Protein AF-X1GCC2-F1 (afdb_monomer_lite)

Sequence (147 aa):
MNVQTCIYCDSSNPFSKEHALPRSLGEFSGFPPLINRVCAKCNGDIGRLEEQFGRSGPEAFFREYLNIEGRDTHDKVNPFQRGSAGAKPIDFTALDPETGIEILWEFNPGEKTVREVRQIVFIDDKGKSYPLRIHKWMNNANQFVRK

pLDDT: mean 84.1, std 10.09, range [46.03, 95.88]

Secondary structure (DSSP, 8-state):
------TTT---PPB----SS-GGG---SSPPP-TTTSBHHHHHHHHHHHHHHHHHSHHHHHHHHTT----TTS----TTT--STTPPPPPEEEE-TTT--EEEEEEETTTTEEEE-SEEEEE-TT--EEEEE--GGGG-GGG----

Foldseek 3Di:
DPQQAAPPPRDSAAQDFAFPDPCLLPDDPPGDICGSHHHPVRVVVVVQVVQQCCQANPVVVVCLQVVRDHDPPDDPHFQQQDGGPPHRRDFDWDADPPPRAIATWGADSVVRDIDGAQWDWDADPVRHTDTGGDHPVNVDPVPPPDD

Structure (mmCIF, N/CA/C/O backbone):
data_AF-X1GCC2-F1
#
_entry.id   AF-X1GCC2-F1
#
loop_
_atom_site.group_PDB
_atom_site.id
_atom_site.type_symbol
_atom_site.label_atom_id
_atom_site.label_alt_id
_atom_site.label_comp_id
_atom_site.label_asym_id
_atom_site.label_entity_id
_atom_site.label_seq_id
_atom_site.pdbx_PDB_ins_code
_atom_site.Cartn_x
_atom_site.Cartn_y
_atom_site.Cartn_z
_atom_site.occupancy
_atom_site.B_iso_or_equiv
_atom_site.auth_seq_id
_atom_site.auth_comp_id
_atom_site.auth_asym_id
_atom_site.auth_atom_id
_atom_site.pdbx_PDB_model_num
ATOM 1 N N . MET A 1 1 ? 24.188 -6.076 -37.557 1.00 47.06 1 MET A N 1
ATOM 2 C CA . MET A 1 1 ? 23.839 -5.117 -36.485 1.00 47.06 1 MET A CA 1
ATOM 3 C C . MET A 1 1 ? 22.937 -5.849 -35.513 1.00 47.06 1 MET A C 1
ATOM 5 O O . MET A 1 1 ? 21.970 -6.440 -35.973 1.00 47.06 1 MET A O 1
ATOM 9 N N . ASN A 1 2 ? 23.281 -5.899 -34.226 1.00 63.06 2 ASN A N 1
ATOM 10 C CA . ASN A 1 2 ? 22.419 -6.539 -33.234 1.00 63.06 2 ASN A CA 1
ATOM 11 C C . ASN A 1 2 ? 21.269 -5.566 -32.939 1.00 63.06 2 ASN A C 1
ATOM 13 O O . ASN A 1 2 ? 21.525 -4.446 -32.497 1.00 63.06 2 ASN A O 1
ATOM 17 N N . VAL A 1 3 ? 20.036 -5.933 -33.292 1.00 70.62 3 VAL A N 1
ATOM 18 C CA . VAL A 1 3 ? 18.869 -5.080 -33.041 1.00 70.62 3 VAL A CA 1
ATOM 19 C C . VAL A 1 3 ? 18.633 -5.082 -31.538 1.00 70.62 3 VAL A C 1
ATOM 21 O O . VAL A 1 3 ? 18.463 -6.138 -30.937 1.00 70.62 3 VAL A O 1
ATOM 24 N N . GLN A 1 4 ? 18.671 -3.904 -30.922 1.00 85.19 4 GLN A N 1
ATOM 25 C CA . GLN A 1 4 ? 18.396 -3.779 -29.499 1.00 85.19 4 GLN A CA 1
ATOM 26 C C . GLN A 1 4 ? 16.905 -4.035 -29.265 1.00 85.19 4 GLN A C 1
ATOM 28 O O . GLN A 1 4 ? 16.060 -3.341 -29.830 1.00 85.19 4 GLN A O 1
ATOM 33 N N . THR A 1 5 ? 16.593 -5.044 -28.457 1.00 93.00 5 THR A N 1
ATOM 34 C CA . THR A 1 5 ? 15.224 -5.446 -28.125 1.00 93.00 5 THR A CA 1
ATOM 35 C C . THR A 1 5 ? 14.895 -5.126 -26.671 1.00 93.00 5 THR A C 1
ATOM 37 O O . THR A 1 5 ? 15.772 -5.008 -25.811 1.00 93.00 5 THR A O 1
ATOM 40 N N . CYS A 1 6 ? 13.607 -4.938 -26.390 1.00 92.69 6 CYS A N 1
ATOM 41 C CA . CYS A 1 6 ? 13.122 -4.762 -25.030 1.00 92.69 6 CYS A CA 1
ATOM 42 C C . CYS A 1 6 ? 13.319 -6.038 -24.203 1.00 92.69 6 CYS A C 1
ATOM 44 O O . CYS A 1 6 ? 12.864 -7.101 -24.610 1.00 92.69 6 CYS A O 1
ATOM 46 N N . ILE A 1 7 ? 13.867 -5.904 -22.991 1.00 92.19 7 ILE A N 1
ATOM 47 C CA . ILE A 1 7 ? 14.147 -7.036 -22.087 1.00 92.19 7 ILE A CA 1
ATOM 48 C C . ILE A 1 7 ? 12.903 -7.812 -21.607 1.00 92.19 7 ILE A C 1
ATOM 50 O O . ILE A 1 7 ? 13.054 -8.881 -21.028 1.00 92.19 7 ILE A O 1
ATOM 54 N N . TYR A 1 8 ? 11.691 -7.276 -21.802 1.00 92.44 8 TYR A N 1
ATOM 55 C CA . TYR A 1 8 ? 10.440 -7.888 -21.326 1.00 92.44 8 TYR A CA 1
ATOM 56 C C . TYR A 1 8 ? 9.572 -8.495 -22.428 1.00 92.44 8 TYR A C 1
ATOM 58 O O . TYR A 1 8 ? 8.706 -9.313 -22.136 1.00 92.44 8 TYR A O 1
ATOM 66 N N . CYS A 1 9 ? 9.717 -8.040 -23.672 1.00 93.88 9 CYS A N 1
ATOM 67 C CA . CYS A 1 9 ? 8.809 -8.437 -24.753 1.00 93.88 9 CYS A CA 1
ATOM 68 C C . CYS A 1 9 ? 9.496 -8.609 -26.108 1.00 93.88 9 CYS A C 1
ATOM 70 O O . CYS A 1 9 ? 8.805 -8.692 -27.120 1.00 93.88 9 CYS A O 1
ATOM 72 N N . ASP A 1 10 ? 10.829 -8.551 -26.143 1.00 93.12 10 ASP A N 1
ATOM 73 C CA . ASP A 1 10 ? 11.673 -8.698 -27.333 1.00 93.12 10 ASP A CA 1
ATOM 74 C C . ASP A 1 10 ? 11.349 -7.751 -28.507 1.00 93.12 10 ASP A C 1
ATOM 76 O O . ASP A 1 10 ? 11.892 -7.879 -29.602 1.00 93.12 10 ASP A O 1
ATOM 80 N N . SER A 1 11 ? 10.500 -6.742 -28.288 1.00 90.31 11 SER A N 1
ATOM 81 C CA . SER A 1 11 ? 10.109 -5.782 -29.321 1.00 90.31 11 SER A CA 1
ATOM 82 C C . SER A 1 11 ? 11.170 -4.706 -29.557 1.00 90.31 11 SER A C 1
ATOM 84 O O . SER A 1 11 ? 11.913 -4.325 -28.650 1.00 90.31 11 SER A O 1
ATOM 86 N N . SER A 1 12 ? 11.166 -4.152 -30.768 1.00 86.75 12 SER A N 1
ATOM 87 C CA . SER A 1 12 ? 11.905 -2.945 -31.166 1.00 86.75 12 SER A CA 1
ATOM 88 C C . SER A 1 12 ? 11.082 -1.658 -30.989 1.00 86.75 12 SER A C 1
ATOM 90 O O . SER A 1 12 ? 11.373 -0.635 -31.610 1.00 86.75 12 SER A O 1
ATOM 92 N N . ASN A 1 13 ? 10.028 -1.709 -30.164 1.00 83.31 13 ASN A N 1
ATOM 93 C CA . ASN A 1 13 ? 9.196 -0.552 -29.841 1.00 83.31 13 ASN A CA 1
ATOM 94 C C . ASN A 1 13 ? 10.046 0.619 -29.307 1.00 83.31 13 ASN A C 1
ATOM 96 O O . ASN A 1 13 ? 11.106 0.377 -28.723 1.00 83.31 13 ASN A O 1
ATOM 100 N N . PRO A 1 14 ? 9.571 1.878 -29.421 1.00 89.00 14 PRO A N 1
ATOM 101 C CA . PRO A 1 14 ? 10.299 3.036 -28.913 1.00 89.00 14 PRO A CA 1
ATOM 102 C C . PRO A 1 14 ? 10.711 2.846 -27.452 1.00 89.00 14 PRO A C 1
ATOM 104 O O . PRO A 1 14 ? 9.886 2.497 -26.601 1.00 89.00 14 PRO A O 1
ATOM 107 N N . PHE A 1 15 ? 11.991 3.063 -27.165 1.00 90.25 15 PHE A N 1
ATOM 108 C CA . PHE A 1 15 ? 12.530 2.969 -25.814 1.00 90.25 15 PHE A CA 1
ATOM 109 C C . PHE A 1 15 ? 12.224 4.235 -25.018 1.00 90.25 15 PHE A C 1
ATOM 111 O O . PHE A 1 15 ? 12.267 5.344 -25.549 1.00 90.25 15 PHE A O 1
ATOM 118 N N . SER A 1 16 ? 11.939 4.068 -23.729 1.00 85.25 16 SER A N 1
ATOM 119 C CA . SER A 1 16 ? 11.814 5.175 -22.781 1.00 85.25 16 SER A CA 1
ATOM 120 C C . SER A 1 16 ? 13.002 5.190 -21.826 1.00 85.25 16 SER A C 1
ATOM 122 O O . SER A 1 16 ? 13.563 4.144 -21.500 1.00 85.25 16 SER A O 1
ATOM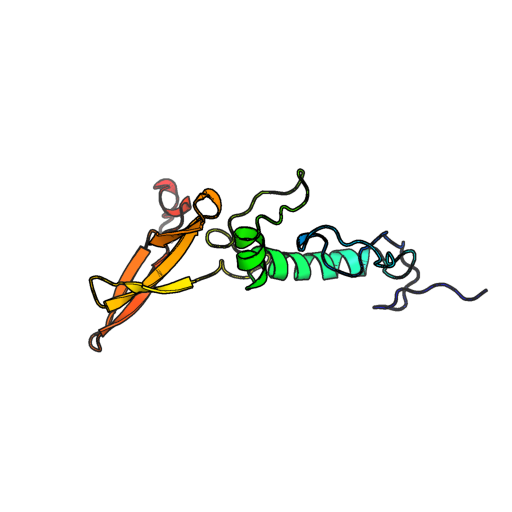 124 N N . LYS A 1 17 ? 13.379 6.378 -21.344 1.00 83.38 17 LYS A N 1
ATOM 125 C CA . LYS A 1 17 ? 14.310 6.493 -20.219 1.00 83.38 17 LYS A CA 1
ATOM 126 C C . LYS A 1 17 ? 13.574 6.071 -18.952 1.00 83.38 17 LYS A C 1
ATOM 128 O O . LYS A 1 17 ? 12.611 6.734 -18.589 1.00 83.38 17 LYS A O 1
ATOM 133 N N . GLU A 1 18 ? 14.056 5.019 -18.301 1.00 81.62 18 GLU A N 1
ATOM 134 C CA . GLU A 1 18 ? 13.437 4.494 -17.085 1.00 81.62 18 GLU A CA 1
ATOM 135 C C . GLU A 1 18 ? 14.461 4.230 -15.978 1.00 81.62 18 GLU A C 1
ATOM 137 O O . GLU A 1 18 ? 15.661 4.065 -16.240 1.00 81.62 18 GLU A O 1
ATOM 142 N N . HIS A 1 19 ? 13.983 4.231 -14.737 1.00 79.56 19 HIS A N 1
ATOM 143 C CA . HIS A 1 19 ? 14.754 3.877 -13.557 1.00 79.56 19 HIS A CA 1
ATOM 144 C C . HIS A 1 19 ? 14.697 2.364 -13.311 1.00 79.56 19 HIS A C 1
ATOM 146 O O . HIS A 1 19 ? 13.738 1.693 -13.671 1.00 79.56 19 HIS A O 1
ATOM 152 N N . ALA A 1 20 ? 15.743 1.807 -12.699 1.00 83.06 20 ALA A N 1
ATOM 153 C CA . ALA A 1 20 ? 15.733 0.399 -12.294 1.00 83.06 20 ALA A CA 1
ATOM 154 C C . ALA A 1 20 ? 14.854 0.146 -11.056 1.00 83.06 20 ALA A C 1
ATOM 156 O O . ALA A 1 20 ? 14.417 -0.978 -10.831 1.00 83.06 20 ALA A O 1
ATOM 157 N N . LEU A 1 21 ? 14.623 1.189 -10.255 1.00 84.94 21 LEU A N 1
ATOM 158 C CA . LEU A 1 21 ? 13.742 1.177 -9.094 1.00 84.94 21 LEU A CA 1
ATOM 159 C C . LEU A 1 21 ? 12.634 2.215 -9.286 1.00 84.94 21 LEU A C 1
ATOM 161 O O . LEU A 1 21 ? 12.918 3.278 -9.855 1.00 84.94 21 LEU A O 1
ATOM 165 N N . PRO A 1 22 ? 11.422 1.961 -8.758 1.00 84.25 22 PRO A N 1
ATOM 166 C CA . PRO A 1 22 ? 10.332 2.917 -8.822 1.00 84.25 22 PRO A CA 1
ATOM 167 C C . PRO A 1 22 ? 10.770 4.254 -8.236 1.00 84.25 22 PRO A C 1
ATOM 169 O O . PRO A 1 22 ? 11.172 4.345 -7.073 1.00 84.25 22 PRO A O 1
ATOM 172 N N . ARG A 1 23 ? 10.640 5.327 -9.017 1.00 80.38 23 ARG A N 1
ATOM 173 C CA . ARG A 1 23 ? 10.985 6.676 -8.542 1.00 80.38 23 ARG A CA 1
ATOM 174 C C . ARG A 1 23 ? 10.103 7.132 -7.374 1.00 80.38 23 ARG A C 1
ATOM 176 O O . ARG A 1 23 ? 10.469 8.048 -6.648 1.00 80.38 23 ARG A O 1
ATOM 183 N N . SER A 1 24 ? 8.954 6.488 -7.155 1.00 81.44 24 SER A N 1
ATOM 184 C CA . SER A 1 24 ? 8.127 6.708 -5.964 1.00 81.44 24 SER A CA 1
ATOM 185 C C . SER A 1 24 ? 8.870 6.415 -4.657 1.00 81.44 24 SER A C 1
ATOM 187 O O . SER A 1 24 ? 8.478 6.947 -3.625 1.00 81.44 24 SER A O 1
ATOM 189 N N . LEU A 1 25 ? 9.929 5.602 -4.678 1.00 85.56 25 LEU A N 1
ATOM 190 C CA . LEU A 1 25 ? 10.763 5.315 -3.508 1.00 85.56 25 LEU A CA 1
ATOM 191 C C . LEU A 1 25 ? 11.836 6.384 -3.237 1.00 85.56 25 LEU A C 1
ATOM 193 O O . LEU A 1 25 ? 12.594 6.248 -2.282 1.00 85.56 25 LEU A O 1
ATOM 197 N N . GLY A 1 26 ? 11.884 7.447 -4.043 1.00 80.31 26 GLY A N 1
ATOM 198 C CA . GLY A 1 26 ? 12.837 8.544 -3.915 1.00 80.31 26 GLY A CA 1
ATOM 199 C C . GLY A 1 26 ? 13.872 8.567 -5.038 1.00 80.31 26 GLY A C 1
ATOM 200 O O . GLY A 1 26 ? 13.734 7.906 -6.072 1.00 80.31 26 GLY A O 1
ATOM 201 N N . GLU A 1 27 ? 14.914 9.374 -4.841 1.00 78.00 27 GLU A N 1
ATOM 202 C CA . GLU A 1 27 ? 16.037 9.481 -5.769 1.00 78.00 27 GLU A CA 1
ATOM 203 C C . GLU A 1 27 ? 17.232 8.686 -5.252 1.00 78.00 27 GLU A C 1
ATOM 205 O O . GLU A 1 27 ? 17.667 8.847 -4.113 1.00 78.00 27 GLU A O 1
ATOM 210 N N . PHE A 1 28 ? 17.773 7.829 -6.113 1.00 78.75 28 PHE A N 1
ATOM 211 C CA . PHE A 1 28 ? 18.902 6.975 -5.781 1.00 78.75 28 PHE A CA 1
ATOM 212 C C . PHE A 1 28 ? 20.144 7.391 -6.571 1.00 78.75 28 PHE A C 1
ATOM 214 O O . PHE A 1 28 ? 20.078 7.598 -7.786 1.00 78.75 28 PHE A O 1
ATOM 221 N N . SER A 1 29 ? 21.292 7.472 -5.900 1.00 80.56 29 SER A N 1
ATOM 222 C CA . SER A 1 29 ? 22.591 7.698 -6.538 1.00 80.56 29 SER A CA 1
ATOM 223 C C . SER A 1 29 ? 23.259 6.371 -6.914 1.00 80.56 29 SER A C 1
ATOM 225 O O . SER A 1 29 ? 23.068 5.351 -6.259 1.00 80.56 29 SER A O 1
ATOM 227 N N . GLY A 1 30 ? 24.039 6.368 -8.000 1.00 80.50 30 GLY A N 1
ATOM 228 C CA . GLY A 1 30 ? 24.823 5.196 -8.412 1.00 80.50 30 GLY A CA 1
ATOM 229 C C . GLY A 1 30 ? 24.050 4.088 -9.139 1.00 80.50 30 GLY A C 1
ATOM 230 O O . GLY A 1 30 ? 24.631 3.043 -9.421 1.00 80.50 30 GLY A O 1
ATOM 231 N N . PHE A 1 31 ? 22.777 4.299 -9.490 1.00 75.00 31 PHE A N 1
ATOM 232 C CA . PHE A 1 31 ? 21.993 3.306 -10.230 1.00 75.00 31 PHE A CA 1
ATOM 233 C C . PHE A 1 31 ? 22.062 3.531 -11.746 1.00 75.00 31 PHE A C 1
ATOM 235 O O . PHE A 1 31 ? 21.856 4.658 -12.211 1.00 75.00 31 PHE A O 1
ATOM 242 N N . PRO A 1 32 ? 22.311 2.476 -12.543 1.00 74.88 32 PRO A N 1
ATOM 243 C CA . PRO A 1 32 ? 22.335 2.597 -13.991 1.00 74.88 32 PRO A CA 1
ATOM 244 C C . PRO A 1 32 ? 20.910 2.844 -14.518 1.00 74.88 32 PRO A C 1
ATOM 246 O O . PRO A 1 32 ? 20.004 2.059 -14.229 1.00 74.88 32 PRO A O 1
ATOM 249 N N . PRO A 1 33 ? 20.676 3.908 -15.307 1.00 80.31 33 PRO A N 1
ATOM 250 C CA . PRO A 1 33 ? 19.390 4.101 -15.964 1.00 80.31 33 PRO A CA 1
ATOM 251 C C . PRO A 1 33 ? 19.169 3.011 -17.025 1.00 80.31 33 PRO A C 1
ATOM 253 O O . PRO A 1 33 ? 20.108 2.589 -17.705 1.00 80.31 33 PRO A O 1
ATOM 256 N N . LEU A 1 34 ? 17.919 2.591 -17.227 1.00 84.88 34 LEU A N 1
ATOM 257 C CA . LEU A 1 34 ? 17.534 1.546 -18.186 1.00 84.88 34 LEU A CA 1
ATOM 258 C C . LEU A 1 34 ? 17.436 2.079 -19.630 1.00 84.88 34 LEU A C 1
ATOM 260 O O . LEU A 1 34 ? 16.486 1.798 -20.365 1.00 84.88 34 LEU A O 1
ATOM 264 N N . ILE A 1 35 ? 18.431 2.865 -20.050 1.00 86.12 35 ILE A N 1
ATOM 265 C CA . ILE A 1 35 ? 18.488 3.497 -21.375 1.00 86.12 35 ILE A CA 1
ATOM 266 C C . ILE A 1 35 ? 18.515 2.413 -22.454 1.00 86.12 35 ILE A C 1
ATOM 268 O O . ILE A 1 35 ? 19.386 1.543 -22.453 1.00 86.12 35 ILE A O 1
ATOM 272 N N . ASN A 1 36 ? 17.562 2.481 -23.386 1.00 87.44 36 ASN A N 1
ATOM 273 C CA . ASN A 1 36 ? 17.407 1.526 -24.484 1.00 87.44 36 ASN A CA 1
ATOM 274 C C . ASN A 1 36 ? 17.238 0.062 -24.020 1.00 87.44 36 ASN A C 1
ATOM 276 O O . ASN A 1 36 ? 17.621 -0.870 -24.722 1.00 87.44 36 ASN A O 1
ATOM 280 N N . ARG A 1 37 ? 16.699 -0.173 -22.815 1.00 90.12 37 ARG A N 1
ATOM 281 C CA . ARG A 1 37 ? 16.432 -1.533 -22.303 1.00 90.12 37 ARG A CA 1
ATOM 282 C C . ARG A 1 37 ? 14.946 -1.867 -22.242 1.00 90.12 37 ARG A C 1
ATOM 284 O O . ARG A 1 37 ? 14.565 -3.007 -22.498 1.00 90.12 37 ARG A O 1
ATOM 291 N N . VAL A 1 38 ? 14.107 -0.882 -21.930 1.00 91.81 38 VAL A N 1
ATOM 292 C CA . VAL A 1 38 ? 12.662 -1.065 -21.738 1.00 91.81 38 VAL A CA 1
ATOM 293 C C . VAL A 1 38 ? 11.894 -0.218 -22.749 1.00 91.81 38 VAL A C 1
ATOM 295 O O . VAL A 1 38 ? 12.135 0.985 -22.876 1.00 91.81 38 VAL A O 1
ATOM 298 N N . CYS A 1 39 ? 10.984 -0.844 -23.499 1.00 92.88 39 CYS A N 1
ATOM 299 C CA . CYS A 1 39 ? 10.119 -0.115 -24.418 1.00 92.88 39 CYS A CA 1
ATOM 300 C C . CYS A 1 39 ? 9.015 0.635 -23.664 1.00 92.88 39 CYS A C 1
ATOM 302 O O . CYS A 1 39 ? 8.594 0.224 -22.581 1.00 92.88 39 CYS A O 1
ATOM 304 N N . ALA A 1 40 ? 8.495 1.702 -24.270 1.00 91.19 40 ALA A N 1
ATOM 305 C CA . ALA A 1 40 ? 7.480 2.562 -23.666 1.00 91.19 40 ALA A CA 1
ATOM 306 C C . ALA A 1 40 ? 6.210 1.800 -23.242 1.00 91.19 40 ALA A C 1
ATOM 308 O O . ALA A 1 40 ? 5.601 2.144 -22.232 1.00 91.19 40 ALA A O 1
ATOM 309 N N . LYS A 1 41 ? 5.831 0.737 -23.971 1.00 92.69 41 LYS A N 1
ATOM 310 C CA . LYS A 1 41 ? 4.685 -0.111 -23.613 1.00 92.69 41 LYS A CA 1
ATOM 311 C C . LYS A 1 41 ? 4.921 -0.843 -22.290 1.00 92.69 41 LYS A C 1
ATOM 313 O O . LYS A 1 41 ? 4.122 -0.701 -21.372 1.00 92.69 41 LYS A O 1
ATOM 318 N N . CYS A 1 42 ? 6.007 -1.614 -22.196 1.00 92.69 42 CYS A N 1
ATOM 319 C CA . CYS A 1 42 ? 6.337 -2.357 -20.979 1.00 92.69 42 CYS A CA 1
ATOM 320 C C . CYS A 1 42 ? 6.557 -1.414 -19.800 1.00 92.69 42 CYS A C 1
ATOM 322 O O . CYS A 1 42 ? 6.094 -1.709 -18.707 1.00 92.69 42 CYS A O 1
ATOM 324 N N . ASN A 1 43 ? 7.188 -0.263 -20.040 1.00 91.19 43 ASN A N 1
ATOM 325 C CA . ASN A 1 43 ? 7.340 0.760 -19.018 1.00 91.19 43 ASN A CA 1
ATOM 326 C C . ASN A 1 43 ? 5.982 1.255 -18.487 1.00 91.19 43 ASN A C 1
ATOM 328 O O . ASN A 1 43 ? 5.747 1.262 -17.286 1.00 91.19 43 ASN A O 1
ATOM 332 N N . GLY A 1 44 ? 5.046 1.600 -19.377 1.00 89.56 44 GLY A N 1
ATOM 333 C CA . GLY A 1 44 ? 3.703 2.024 -18.975 1.00 89.56 44 GLY A CA 1
ATOM 334 C C . GLY A 1 44 ? 2.918 0.938 -18.232 1.00 89.56 44 GLY A C 1
ATOM 335 O O . GLY A 1 44 ? 2.214 1.241 -17.271 1.00 89.56 44 GLY A O 1
ATOM 336 N N . ASP A 1 45 ? 3.051 -0.324 -18.649 1.00 90.62 45 ASP A N 1
ATOM 337 C CA . ASP A 1 45 ? 2.403 -1.457 -17.982 1.00 90.62 45 ASP A CA 1
ATOM 338 C C . ASP A 1 45 ? 2.984 -1.688 -16.570 1.00 90.62 45 ASP A C 1
ATOM 340 O O . ASP A 1 45 ? 2.216 -1.847 -15.621 1.00 90.62 45 ASP A O 1
ATOM 344 N N . ILE A 1 46 ? 4.312 -1.617 -16.407 1.00 89.94 46 ILE A N 1
ATOM 345 C CA . ILE A 1 46 ? 4.992 -1.688 -15.101 1.00 89.94 46 ILE A CA 1
ATOM 346 C C . ILE A 1 46 ? 4.605 -0.495 -14.224 1.00 89.94 46 ILE A C 1
ATOM 348 O O . ILE A 1 46 ? 4.263 -0.688 -13.062 1.00 89.94 46 ILE A O 1
ATOM 352 N N . GLY A 1 47 ? 4.551 0.715 -14.782 1.00 87.88 47 GLY A N 1
ATOM 353 C CA . GLY A 1 47 ? 4.167 1.922 -14.050 1.00 87.88 47 GLY A CA 1
ATOM 354 C C . GLY A 1 47 ? 2.789 1.825 -13.385 1.00 87.88 47 GLY A C 1
ATOM 355 O O . GLY A 1 47 ? 2.597 2.374 -12.303 1.00 87.88 47 GLY A O 1
ATOM 356 N N . ARG A 1 48 ? 1.834 1.078 -13.964 1.00 86.19 48 ARG A N 1
ATOM 357 C CA . ARG A 1 48 ? 0.534 0.808 -13.313 1.00 86.19 48 ARG A CA 1
ATOM 358 C C . ARG A 1 48 ? 0.662 -0.106 -12.092 1.00 86.19 48 ARG A C 1
ATOM 360 O O . ARG A 1 48 ? -0.053 0.092 -11.114 1.00 86.19 48 ARG A O 1
ATOM 367 N N . LEU A 1 49 ? 1.555 -1.095 -12.145 1.00 87.50 49 LEU A N 1
ATOM 368 C CA . LEU A 1 49 ? 1.842 -1.984 -11.014 1.00 87.50 49 LEU A CA 1
ATOM 369 C C . LEU A 1 49 ? 2.595 -1.231 -9.911 1.00 87.50 49 LEU A C 1
ATOM 371 O O . LEU A 1 49 ? 2.254 -1.341 -8.735 1.00 87.50 49 LEU A O 1
ATOM 375 N N . GLU A 1 50 ? 3.569 -0.403 -10.294 1.00 88.12 50 GLU A N 1
ATOM 376 C CA . GLU A 1 50 ? 4.282 0.485 -9.373 1.00 88.12 50 GLU A CA 1
ATOM 377 C C . GLU A 1 50 ? 3.341 1.475 -8.684 1.00 88.12 50 GLU A C 1
ATOM 379 O O . GLU A 1 50 ? 3.548 1.823 -7.524 1.00 88.12 50 GLU A O 1
ATOM 384 N N . GLU A 1 51 ? 2.284 1.913 -9.370 1.00 86.12 51 GLU A N 1
ATOM 385 C CA . GLU A 1 51 ? 1.276 2.781 -8.776 1.00 86.12 51 GLU A CA 1
ATOM 386 C C . GLU A 1 51 ? 0.575 2.109 -7.585 1.00 86.12 51 GLU A C 1
ATOM 388 O O . GLU A 1 51 ? 0.447 2.723 -6.524 1.00 86.12 51 GLU A O 1
ATOM 393 N N . GLN A 1 52 ? 0.183 0.838 -7.726 1.00 87.31 52 GLN A N 1
ATOM 394 C CA . GLN A 1 52 ? -0.408 0.055 -6.634 1.00 87.31 52 GLN A CA 1
ATOM 395 C C . GLN A 1 52 ? 0.583 -0.127 -5.486 1.00 87.31 52 GLN A C 1
ATOM 397 O O . GLN A 1 52 ? 0.246 0.129 -4.330 1.00 87.31 52 GLN A O 1
ATOM 402 N N . PHE A 1 53 ? 1.814 -0.519 -5.816 1.00 88.00 53 PHE A N 1
ATOM 403 C CA . PHE A 1 53 ? 2.909 -0.686 -4.865 1.00 88.00 53 PHE A CA 1
ATOM 404 C C . PHE A 1 53 ? 3.144 0.597 -4.052 1.00 88.00 53 PHE A C 1
ATOM 406 O O . PHE A 1 53 ? 3.087 0.594 -2.825 1.00 88.00 53 PHE A O 1
ATOM 413 N N . GLY A 1 54 ? 3.298 1.734 -4.731 1.00 87.81 54 GLY A N 1
ATOM 414 C CA . GLY A 1 54 ? 3.611 3.011 -4.102 1.00 87.81 54 GLY A CA 1
ATOM 415 C C . GLY A 1 54 ? 2.438 3.696 -3.398 1.00 87.81 54 GLY A C 1
ATOM 416 O O . GLY A 1 54 ? 2.692 4.582 -2.582 1.00 87.81 54 GLY A O 1
ATOM 417 N N . ARG A 1 55 ? 1.177 3.352 -3.703 1.00 86.56 55 ARG A N 1
ATOM 418 C CA . ARG A 1 55 ? -0.018 4.038 -3.157 1.00 86.56 55 ARG A CA 1
ATOM 419 C C . ARG A 1 55 ? -0.913 3.175 -2.271 1.00 86.56 55 ARG A C 1
ATOM 421 O O . ARG A 1 55 ? -1.772 3.724 -1.588 1.00 86.56 55 ARG A O 1
ATOM 428 N N . SER A 1 56 ? -0.774 1.855 -2.298 1.00 87.56 56 SER A N 1
ATOM 429 C CA . SER A 1 56 ? -1.675 0.941 -1.577 1.00 87.56 56 SER A CA 1
ATOM 430 C C . SER A 1 56 ? -0.962 -0.237 -0.911 1.00 87.56 56 SER A C 1
ATOM 432 O O . SER A 1 56 ? -1.575 -0.917 -0.093 1.00 87.56 56 SER A O 1
ATOM 434 N N . GLY A 1 57 ? 0.315 -0.474 -1.226 1.00 86.50 57 GLY A N 1
ATOM 435 C CA . GLY A 1 57 ? 1.152 -1.458 -0.540 1.00 86.50 57 GLY A CA 1
ATOM 436 C C . GLY A 1 57 ? 1.746 -0.940 0.778 1.00 86.50 57 GLY A C 1
ATOM 437 O O . GLY A 1 57 ? 1.655 0.257 1.071 1.00 86.50 57 GLY A O 1
ATOM 438 N N . PRO A 1 58 ? 2.399 -1.813 1.569 1.00 87.44 58 PRO A N 1
ATOM 439 C CA . PRO A 1 58 ? 3.143 -1.425 2.774 1.00 87.44 58 PRO A CA 1
ATOM 440 C C . PRO A 1 58 ? 4.159 -0.301 2.532 1.00 87.44 58 PRO A C 1
ATOM 442 O O . PRO A 1 58 ? 4.423 0.519 3.408 1.00 87.44 58 PRO A O 1
ATOM 445 N N . GLU A 1 59 ? 4.706 -0.213 1.325 1.00 89.69 59 GLU A N 1
ATOM 446 C CA . GLU A 1 59 ? 5.655 0.819 0.929 1.00 89.69 59 GLU A CA 1
ATOM 447 C C . GLU A 1 59 ? 5.026 2.207 0.938 1.00 89.69 59 GLU A C 1
ATOM 449 O O . GLU A 1 59 ? 5.709 3.176 1.262 1.00 89.69 59 GLU A O 1
ATOM 454 N N . ALA A 1 60 ? 3.724 2.327 0.672 1.00 88.88 60 ALA A N 1
ATOM 455 C CA . ALA A 1 60 ? 3.040 3.609 0.769 1.00 88.88 60 ALA A CA 1
ATOM 456 C C . ALA A 1 60 ? 3.026 4.141 2.214 1.00 88.88 60 ALA A C 1
ATOM 458 O O . ALA A 1 60 ? 3.171 5.346 2.409 1.00 88.88 60 ALA A O 1
ATOM 459 N N . PHE A 1 61 ? 2.957 3.262 3.225 1.00 88.31 61 PHE A N 1
ATOM 460 C CA . PHE A 1 61 ? 3.144 3.665 4.623 1.00 88.31 61 PHE A CA 1
ATOM 461 C C . PHE A 1 61 ? 4.565 4.176 4.877 1.00 88.31 61 PHE A C 1
ATOM 463 O O . PHE A 1 61 ? 4.732 5.261 5.427 1.00 88.31 61 PHE A O 1
ATOM 470 N N . PHE A 1 62 ? 5.593 3.434 4.454 1.00 88.38 62 PHE A N 1
ATOM 471 C CA . PHE A 1 62 ? 6.981 3.852 4.676 1.00 88.38 62 PHE A CA 1
ATOM 472 C C . PHE A 1 62 ? 7.323 5.156 3.958 1.00 88.38 62 PHE A C 1
ATOM 474 O O . PHE A 1 62 ? 8.055 5.975 4.506 1.00 88.38 62 PHE A O 1
ATOM 481 N N . ARG A 1 63 ? 6.763 5.380 2.765 1.00 88.50 63 ARG A N 1
ATOM 482 C CA . ARG A 1 63 ? 6.908 6.646 2.041 1.00 88.50 63 ARG A CA 1
ATOM 483 C C . ARG A 1 63 ? 6.352 7.817 2.845 1.00 88.50 63 ARG A C 1
ATOM 485 O O . ARG A 1 63 ? 7.046 8.815 2.989 1.00 88.50 63 ARG A O 1
ATOM 492 N N . GLU A 1 64 ? 5.155 7.678 3.412 1.00 85.38 64 GLU A N 1
ATOM 493 C CA . GLU A 1 64 ? 4.565 8.697 4.291 1.00 85.38 64 GLU A CA 1
ATOM 494 C C . GLU A 1 64 ? 5.381 8.878 5.583 1.00 85.38 64 GLU A C 1
ATOM 496 O O . GLU A 1 64 ? 5.695 9.9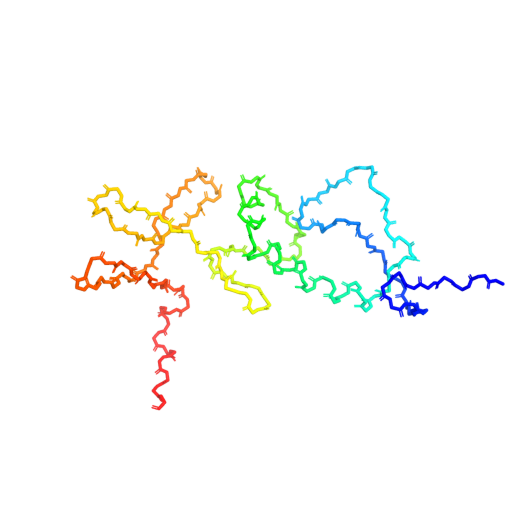98 5.978 1.00 85.38 64 GLU A O 1
ATOM 501 N N . TYR A 1 65 ? 5.799 7.783 6.223 1.00 87.12 65 TYR A N 1
ATOM 502 C CA . TYR A 1 65 ? 6.581 7.809 7.464 1.00 87.12 65 TYR A CA 1
ATOM 503 C C . TYR A 1 65 ? 7.953 8.488 7.306 1.00 87.12 65 TYR A C 1
ATOM 505 O O . TYR A 1 65 ? 8.396 9.237 8.183 1.00 87.12 65 TYR A O 1
ATOM 513 N N . LEU A 1 66 ? 8.626 8.231 6.182 1.00 87.50 66 LEU A N 1
ATOM 514 C CA . LEU A 1 66 ? 9.937 8.787 5.844 1.00 87.50 66 LEU A CA 1
ATOM 515 C C . LEU A 1 66 ? 9.851 10.127 5.098 1.00 87.50 66 LEU A C 1
ATOM 517 O O . LEU A 1 66 ? 10.893 10.694 4.777 1.00 87.50 66 LEU A O 1
ATOM 521 N N . ASN A 1 67 ? 8.644 10.640 4.838 1.00 84.75 67 ASN A N 1
ATOM 522 C CA . ASN A 1 67 ? 8.405 11.854 4.054 1.00 84.75 67 ASN A CA 1
ATOM 523 C C . ASN A 1 67 ? 9.048 11.805 2.647 1.00 84.75 67 ASN A C 1
ATOM 525 O O . ASN A 1 67 ? 9.655 12.770 2.181 1.00 84.75 67 ASN A O 1
ATOM 529 N N . ILE A 1 68 ? 8.942 10.653 1.978 1.00 86.06 68 ILE A N 1
ATOM 530 C CA . ILE A 1 68 ? 9.416 10.442 0.606 1.00 86.06 68 ILE A CA 1
ATOM 531 C C . ILE A 1 68 ? 8.336 10.925 -0.365 1.00 86.06 68 ILE A C 1
ATOM 533 O O . ILE A 1 68 ? 7.362 10.221 -0.668 1.00 86.06 68 ILE A O 1
ATOM 537 N N . GLU A 1 69 ? 8.523 12.136 -0.882 1.00 76.56 69 GLU A N 1
ATOM 538 C CA . GLU A 1 69 ? 7.623 12.720 -1.873 1.00 76.56 69 GLU A CA 1
ATOM 539 C C . GLU A 1 69 ? 7.900 12.187 -3.289 1.00 76.56 69 GLU A C 1
ATOM 541 O O . GLU A 1 69 ? 9.019 11.827 -3.655 1.00 76.56 69 GLU A O 1
ATOM 546 N N . GLY A 1 70 ? 6.833 12.087 -4.086 1.00 74.50 70 GLY A N 1
ATOM 547 C CA . GLY A 1 70 ? 6.928 11.787 -5.515 1.00 74.50 70 GLY A CA 1
ATOM 548 C C . GLY A 1 70 ? 7.201 13.047 -6.342 1.00 74.50 70 GLY A C 1
ATOM 549 O O . GLY A 1 70 ? 7.697 14.046 -5.841 1.00 74.50 70 GLY A O 1
ATOM 550 N N . ARG A 1 71 ? 6.841 13.020 -7.630 1.00 71.38 71 ARG A N 1
ATOM 551 C CA . ARG A 1 71 ? 6.926 14.209 -8.495 1.00 71.38 71 ARG A CA 1
ATOM 552 C C . ARG A 1 71 ? 5.926 15.277 -8.050 1.00 71.38 71 ARG A C 1
ATOM 554 O O . ARG A 1 71 ? 4.760 14.947 -7.850 1.00 71.38 71 ARG A O 1
ATOM 561 N N . ASP A 1 72 ? 6.342 16.541 -8.065 1.00 69.00 72 ASP A N 1
ATOM 562 C CA . ASP A 1 72 ? 5.481 17.696 -7.753 1.00 69.00 72 ASP A CA 1
ATOM 563 C C . ASP A 1 72 ? 4.226 17.779 -8.633 1.00 69.00 72 ASP A C 1
ATOM 565 O O . ASP A 1 72 ? 3.191 18.291 -8.220 1.00 69.00 72 ASP A O 1
ATOM 569 N N . THR A 1 73 ? 4.308 17.262 -9.862 1.00 73.19 73 THR A N 1
ATOM 570 C CA . THR A 1 73 ? 3.202 17.266 -10.827 1.00 73.19 73 THR A CA 1
ATOM 571 C C . THR A 1 73 ? 2.178 16.154 -10.601 1.00 73.19 73 THR A C 1
ATOM 573 O O . THR A 1 73 ? 1.161 16.125 -11.290 1.00 73.19 73 THR A O 1
ATOM 576 N N . HIS A 1 74 ? 2.438 15.210 -9.693 1.00 71.19 74 HIS A N 1
ATOM 577 C CA . HIS A 1 74 ? 1.534 14.098 -9.411 1.00 71.19 74 HIS A CA 1
ATOM 578 C C . HIS A 1 74 ? 0.667 14.395 -8.183 1.00 71.19 74 HIS A C 1
ATOM 580 O O . HIS A 1 74 ? 1.123 15.005 -7.219 1.00 71.19 74 HIS A O 1
ATOM 586 N N . ASP A 1 75 ? -0.569 13.883 -8.192 1.00 68.44 75 ASP A N 1
ATOM 587 C CA . ASP A 1 75 ? -1.474 13.954 -7.042 1.00 68.44 75 ASP A CA 1
ATOM 588 C C . ASP A 1 75 ? -0.776 13.489 -5.754 1.00 68.44 75 ASP A C 1
ATOM 590 O O . ASP A 1 75 ? -0.298 12.347 -5.669 1.00 68.44 75 ASP A O 1
ATOM 594 N N . LYS A 1 76 ? -0.803 14.340 -4.721 1.00 72.19 76 LYS A N 1
ATOM 595 C CA . LYS A 1 76 ? -0.505 13.930 -3.347 1.00 72.19 76 LYS A CA 1
ATOM 596 C C . LYS A 1 76 ? -1.696 13.116 -2.837 1.00 72.19 76 LYS A C 1
ATOM 598 O O . LYS A 1 76 ? -2.778 13.650 -2.598 1.00 72.19 76 LYS A O 1
ATOM 603 N N . VAL A 1 77 ? -1.515 11.800 -2.742 1.00 74.56 77 VAL A N 1
ATOM 604 C CA . VAL A 1 77 ? -2.567 10.854 -2.353 1.00 74.56 77 VAL A CA 1
ATOM 605 C C . VAL A 1 77 ? -2.248 10.282 -0.983 1.00 74.56 77 VAL A C 1
ATOM 607 O O . VAL A 1 77 ? -1.199 9.675 -0.820 1.00 74.56 77 VAL A O 1
ATOM 610 N N . ASN A 1 78 ? -3.183 10.412 -0.039 1.00 79.06 78 ASN A N 1
ATOM 611 C CA . ASN A 1 78 ? -3.086 9.735 1.251 1.00 79.06 78 ASN A CA 1
ATOM 612 C C . ASN A 1 78 ? -3.432 8.235 1.077 1.00 79.06 78 ASN A C 1
ATOM 614 O O . ASN A 1 78 ? -4.578 7.925 0.713 1.00 79.06 78 ASN A O 1
ATOM 618 N N . PRO A 1 79 ? -2.495 7.311 1.364 1.00 83.88 79 PRO A N 1
ATOM 619 C CA . PRO A 1 79 ? -2.666 5.880 1.100 1.00 83.88 79 PRO A CA 1
ATOM 620 C C . PRO A 1 79 ? -3.698 5.202 2.012 1.00 83.88 79 PRO A C 1
ATOM 622 O O . PRO A 1 79 ? -4.224 4.147 1.668 1.00 83.88 79 PRO A O 1
ATOM 625 N N . PHE A 1 80 ? -4.055 5.819 3.141 1.00 82.50 80 PHE A N 1
ATOM 626 C CA . PHE A 1 80 ? -5.126 5.349 4.025 1.00 82.50 80 PHE A CA 1
ATOM 627 C C . PHE A 1 80 ? -6.517 5.754 3.525 1.00 82.50 80 PHE A C 1
ATOM 629 O O . PHE A 1 80 ? -7.522 5.187 3.945 1.00 82.50 80 PHE A O 1
ATOM 636 N N . GLN A 1 81 ? -6.615 6.745 2.633 1.00 78.62 81 GLN A N 1
ATOM 637 C CA . GLN A 1 81 ? -7.903 7.292 2.188 1.00 78.62 81 GLN A CA 1
ATOM 638 C C . GLN A 1 81 ? -8.271 6.898 0.760 1.00 78.62 81 GLN A C 1
ATOM 640 O O . GLN A 1 81 ? -9.463 6.850 0.438 1.00 78.62 81 GLN A O 1
ATOM 645 N N . ARG A 1 82 ? -7.279 6.618 -0.090 1.00 80.69 82 ARG A N 1
ATOM 646 C CA . ARG A 1 82 ? -7.473 6.303 -1.507 1.00 80.69 82 ARG A CA 1
ATOM 647 C C . ARG A 1 82 ? -6.570 5.145 -1.920 1.00 80.69 82 ARG A C 1
ATOM 649 O O . ARG A 1 82 ? -5.359 5.206 -1.754 1.00 80.69 82 ARG A O 1
ATOM 656 N N . GLY A 1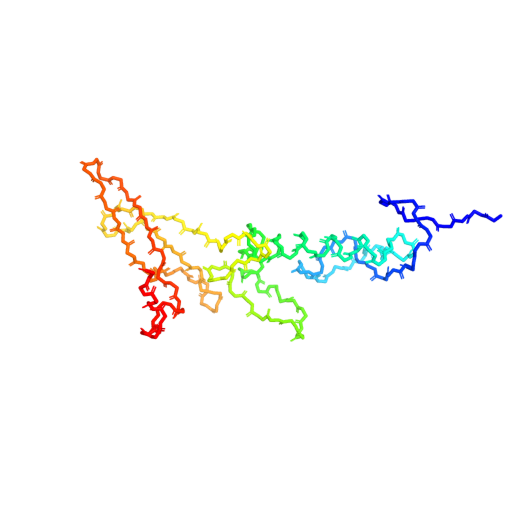 83 ? -7.189 4.122 -2.500 1.00 81.88 83 GLY A N 1
ATOM 657 C CA . GLY A 1 83 ? -6.488 3.035 -3.168 1.00 81.88 83 GLY A CA 1
ATOM 658 C C . GLY A 1 83 ? -6.044 3.415 -4.585 1.00 81.88 83 GLY A C 1
ATOM 659 O O . GLY A 1 83 ? -6.386 4.489 -5.091 1.00 81.88 83 GLY A O 1
ATOM 660 N N . SER A 1 84 ? -5.306 2.531 -5.248 1.00 83.69 84 SER A N 1
ATOM 661 C CA . SER A 1 84 ? -4.816 2.732 -6.615 1.00 83.69 84 SER A CA 1
ATOM 662 C C . SER A 1 84 ? -5.051 1.499 -7.485 1.00 83.69 84 SER A C 1
ATOM 664 O O . SER A 1 84 ? -4.944 0.369 -7.018 1.00 83.69 84 SER A O 1
ATOM 666 N N . ALA A 1 85 ? -5.413 1.730 -8.752 1.00 79.81 85 ALA A N 1
ATOM 667 C CA . ALA A 1 85 ? -5.616 0.708 -9.783 1.00 79.81 85 ALA A CA 1
ATOM 668 C C . ALA A 1 85 ? -6.397 -0.543 -9.312 1.00 79.81 85 ALA A C 1
ATOM 670 O O . ALA A 1 85 ? -6.035 -1.669 -9.631 1.00 79.81 85 ALA A O 1
ATOM 671 N N . GLY A 1 86 ? -7.467 -0.355 -8.532 1.00 80.19 86 GLY A N 1
ATOM 672 C CA . GLY A 1 86 ? -8.314 -1.441 -8.019 1.00 80.19 86 GLY A CA 1
ATOM 673 C C . GLY A 1 86 ? -7.882 -2.033 -6.672 1.00 80.19 86 GLY A C 1
ATOM 674 O O . GLY A 1 86 ? -8.671 -2.748 -6.059 1.00 80.19 86 GLY A O 1
ATOM 675 N N . ALA A 1 87 ? -6.690 -1.702 -6.167 1.00 83.00 87 ALA A N 1
ATOM 676 C CA . ALA A 1 87 ? -6.311 -1.995 -4.789 1.00 83.00 87 ALA A CA 1
ATOM 677 C C . ALA A 1 87 ? -7.081 -1.086 -3.821 1.00 83.00 87 ALA A C 1
ATOM 679 O O . ALA A 1 87 ? -7.370 0.074 -4.130 1.00 83.00 87 ALA A O 1
ATOM 680 N N . LYS A 1 88 ? -7.411 -1.614 -2.639 1.00 84.56 88 LYS A N 1
ATOM 681 C CA . LYS A 1 88 ? -8.022 -0.832 -1.560 1.00 84.56 88 LYS A CA 1
ATOM 682 C C . LYS A 1 88 ? -6.979 0.076 -0.881 1.00 84.56 88 LYS A C 1
ATOM 684 O O . LYS A 1 88 ? -5.787 -0.210 -0.975 1.00 84.56 88 LYS A O 1
ATOM 689 N N . PRO A 1 89 ? -7.401 1.160 -0.206 1.00 86.06 89 PRO A N 1
ATOM 690 C CA . PRO A 1 89 ? -6.524 1.899 0.700 1.00 86.06 89 PRO A CA 1
ATOM 691 C C . PRO A 1 89 ? -5.919 0.988 1.777 1.00 86.06 89 PRO A C 1
ATOM 693 O O . PRO A 1 89 ? -6.453 -0.087 2.060 1.00 86.06 89 PRO A O 1
ATOM 696 N N . ILE A 1 90 ? -4.840 1.445 2.410 1.00 87.62 90 ILE A N 1
ATOM 697 C CA . ILE A 1 90 ? -4.249 0.745 3.551 1.00 87.62 90 ILE A CA 1
ATOM 698 C C . ILE A 1 90 ? -5.245 0.738 4.712 1.00 87.62 90 ILE A C 1
ATOM 700 O O . ILE A 1 90 ? -5.668 1.789 5.204 1.00 87.62 90 ILE A O 1
ATOM 704 N N . ASP A 1 91 ? -5.558 -0.467 5.179 1.00 87.00 91 ASP A N 1
ATOM 705 C CA . ASP A 1 91 ? -6.217 -0.689 6.456 1.00 87.00 91 ASP A CA 1
ATOM 706 C C . ASP A 1 91 ? -5.142 -1.009 7.492 1.00 87.00 91 ASP A C 1
ATOM 708 O O . ASP A 1 91 ? -4.425 -2.001 7.374 1.00 87.00 91 ASP A O 1
ATOM 712 N N . PHE A 1 92 ? -5.022 -0.145 8.494 1.00 88.69 92 PHE A N 1
ATOM 713 C CA . PHE A 1 92 ? -4.195 -0.380 9.666 1.00 88.69 92 PHE A CA 1
ATOM 714 C C . PHE A 1 92 ? -5.138 -0.659 10.833 1.00 88.69 92 PHE A C 1
ATOM 716 O O . PHE A 1 92 ? -5.892 0.225 11.235 1.00 88.69 92 PHE A O 1
ATOM 723 N N . THR A 1 93 ? -5.144 -1.897 11.323 1.00 91.12 93 THR A N 1
ATOM 724 C CA . THR A 1 93 ? -5.972 -2.318 12.455 1.00 91.12 93 THR A CA 1
ATOM 725 C C . THR A 1 93 ? -5.127 -2.474 13.713 1.00 91.12 93 THR A C 1
ATOM 727 O O . THR A 1 93 ? -4.012 -2.994 13.670 1.00 91.12 93 THR A O 1
ATOM 730 N N . ALA A 1 94 ? -5.655 -1.999 14.837 1.00 93.06 94 ALA A N 1
ATOM 731 C CA . ALA A 1 94 ? -5.081 -2.200 16.162 1.00 93.06 94 ALA A CA 1
ATOM 732 C C . ALA A 1 94 ? -6.181 -2.078 17.224 1.00 93.06 94 ALA A C 1
ATOM 734 O O . ALA A 1 94 ? -7.250 -1.520 16.958 1.00 93.06 94 ALA A O 1
ATOM 735 N N . LEU A 1 95 ? -5.914 -2.601 18.421 1.00 95.00 95 LEU A N 1
ATOM 736 C CA . LEU A 1 95 ? -6.846 -2.511 19.541 1.00 95.00 95 LEU A CA 1
ATOM 737 C C . LEU A 1 95 ? -7.014 -1.059 19.984 1.00 95.00 95 LEU A C 1
ATOM 739 O O . LEU A 1 95 ? -6.031 -0.339 20.168 1.00 95.00 95 LEU A O 1
ATOM 743 N N . ASP A 1 96 ? -8.262 -0.659 20.187 1.00 93.69 96 ASP A N 1
ATOM 744 C CA . ASP A 1 96 ? -8.593 0.541 20.933 1.00 93.69 96 ASP A CA 1
ATOM 745 C C . ASP A 1 96 ? -8.137 0.381 22.393 1.00 93.69 96 ASP A C 1
ATOM 747 O O . ASP A 1 96 ? -8.566 -0.570 23.053 1.00 93.69 96 ASP A O 1
ATOM 751 N N . PRO A 1 97 ? -7.263 1.258 22.919 1.00 91.31 97 PRO A N 1
ATOM 752 C CA . PRO A 1 97 ? -6.781 1.142 24.292 1.00 91.31 97 PRO A CA 1
ATOM 753 C C . PRO A 1 97 ? -7.885 1.293 25.347 1.00 91.31 97 PRO A C 1
ATOM 755 O O . PRO A 1 97 ? -7.701 0.813 26.464 1.00 91.31 97 PRO A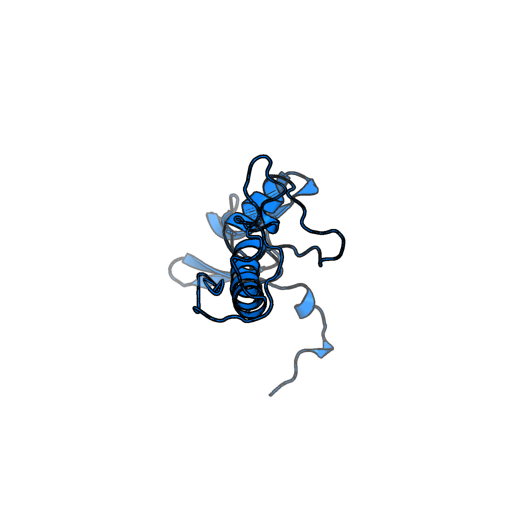 O 1
ATOM 758 N N . GLU A 1 98 ? -9.007 1.945 25.024 1.00 92.12 98 GLU A N 1
ATOM 759 C CA . GLU A 1 98 ? -10.108 2.144 25.972 1.00 92.12 98 GLU A CA 1
ATOM 760 C C . GLU A 1 98 ? -11.059 0.944 26.017 1.00 92.12 98 GLU A C 1
ATOM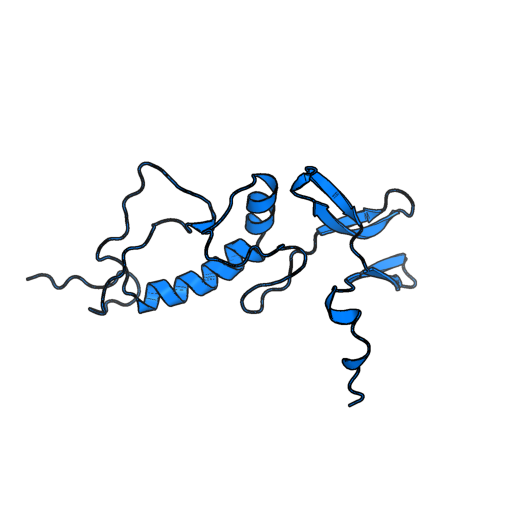 762 O O . GLU A 1 98 ? -11.393 0.451 27.095 1.00 92.12 98 GLU A O 1
ATOM 767 N N . THR A 1 99 ? -11.494 0.456 24.854 1.00 90.38 99 THR A N 1
ATOM 768 C CA . THR A 1 99 ? -12.521 -0.596 24.766 1.00 90.38 99 THR A CA 1
ATOM 769 C C . THR A 1 99 ? -11.966 -1.990 24.485 1.00 90.38 99 THR A C 1
ATOM 771 O O . THR A 1 99 ? -12.675 -2.980 24.663 1.00 90.38 99 THR A O 1
ATOM 774 N N . GLY A 1 100 ? -10.708 -2.098 24.052 1.00 92.31 100 GLY A N 1
ATOM 775 C CA . GLY A 1 100 ? -10.061 -3.362 23.707 1.00 92.31 100 GLY A CA 1
ATOM 776 C C . GLY A 1 100 ? -10.562 -4.004 22.410 1.00 92.31 100 GLY A C 1
ATOM 777 O O . GLY A 1 100 ? -10.200 -5.148 22.139 1.00 92.31 100 GLY A O 1
ATOM 778 N N . ILE A 1 101 ? -11.383 -3.314 21.609 1.00 93.56 101 ILE A N 1
ATOM 779 C CA . ILE A 1 101 ? -11.862 -3.822 20.313 1.00 93.56 101 ILE A CA 1
ATOM 780 C C . ILE A 1 101 ? -10.901 -3.435 19.186 1.00 93.56 101 ILE A C 1
ATOM 782 O O . ILE A 1 101 ? -10.275 -2.379 19.222 1.00 93.56 101 ILE A O 1
ATOM 786 N N . GLU A 1 102 ? -10.788 -4.268 18.153 1.00 95.69 102 GLU A N 1
ATOM 787 C CA . GLU A 1 102 ? -9.962 -3.943 16.988 1.00 95.69 102 GLU A CA 1
ATOM 788 C C . GLU A 1 102 ? -10.680 -2.922 16.091 1.00 95.69 102 GLU A C 1
ATOM 790 O O . GLU A 1 102 ? -11.791 -3.175 15.614 1.00 95.69 102 GLU A O 1
ATOM 795 N N . ILE A 1 103 ? -10.038 -1.775 15.857 1.00 95.31 103 ILE A N 1
ATOM 796 C CA . ILE A 1 103 ? -10.553 -0.660 15.051 1.00 95.31 103 ILE A CA 1
ATOM 797 C C . ILE A 1 103 ? -9.534 -0.235 13.988 1.00 95.31 103 ILE A C 1
ATOM 799 O O . ILE A 1 103 ? -8.366 -0.625 14.029 1.00 95.31 103 ILE A O 1
ATOM 803 N N . LEU A 1 104 ? -9.974 0.574 13.022 1.00 93.56 104 LEU A N 1
ATOM 804 C CA . LEU A 1 104 ? -9.107 1.174 12.010 1.00 93.56 104 LEU A CA 1
ATOM 805 C C . LEU A 1 104 ? -8.422 2.439 12.530 1.00 93.56 104 LEU A C 1
ATOM 807 O O . LEU A 1 104 ? -9.054 3.347 13.073 1.00 93.56 104 LEU A O 1
ATOM 811 N N . TRP A 1 105 ? -7.136 2.531 12.234 1.00 92.38 105 TRP A N 1
ATOM 812 C CA . TRP A 1 105 ? -6.261 3.652 12.532 1.00 92.38 105 TRP A CA 1
ATOM 813 C C . TRP A 1 105 ? -5.671 4.211 11.233 1.00 92.38 105 TRP A C 1
ATOM 815 O O . TRP A 1 105 ? -5.576 3.530 10.209 1.00 92.38 105 TRP A O 1
ATOM 825 N N . GLU A 1 106 ? -5.282 5.481 11.249 1.00 89.81 106 GLU A N 1
ATOM 826 C CA . GLU A 1 106 ? -4.503 6.097 10.179 1.00 89.81 106 GLU A CA 1
ATOM 827 C C . GLU A 1 106 ? -3.302 6.840 10.755 1.00 89.81 106 GLU A C 1
ATOM 829 O O . GLU A 1 106 ? -3.367 7.445 11.827 1.00 89.81 106 GLU A O 1
ATOM 834 N N . PHE A 1 107 ? -2.190 6.784 10.027 1.00 88.44 107 PHE A N 1
ATOM 835 C CA . PHE A 1 107 ? -0.997 7.545 10.360 1.00 88.44 107 PHE A CA 1
ATOM 836 C C . PHE A 1 107 ? -1.157 8.989 9.874 1.00 88.44 107 PHE A C 1
ATOM 838 O O . PHE A 1 107 ? -1.574 9.224 8.737 1.00 88.44 107 PHE A O 1
ATOM 845 N N . ASN A 1 108 ? -0.826 9.951 10.734 1.00 84.69 108 ASN A N 1
ATOM 846 C CA . ASN A 1 108 ? -0.721 11.366 10.408 1.00 84.69 108 ASN A CA 1
ATOM 847 C C . ASN A 1 108 ? 0.756 11.708 10.129 1.00 84.69 108 ASN A C 1
ATOM 849 O O . ASN A 1 108 ? 1.528 11.852 11.081 1.00 84.69 108 ASN A O 1
ATOM 853 N N . PRO A 1 109 ? 1.166 11.877 8.857 1.00 76.88 109 PRO A N 1
ATOM 854 C CA . PRO A 1 109 ? 2.571 12.082 8.506 1.00 76.88 109 PRO A CA 1
ATOM 855 C C . PRO A 1 109 ? 3.161 13.365 9.094 1.00 76.88 109 PRO A C 1
ATOM 857 O O . PRO A 1 109 ? 4.310 13.367 9.531 1.00 76.88 109 PRO A O 1
ATOM 860 N N . GLY A 1 110 ? 2.367 14.441 9.158 1.00 76.38 110 GLY A N 1
ATOM 861 C CA . GLY A 1 110 ? 2.832 15.750 9.626 1.00 76.38 110 GLY A CA 1
ATOM 862 C C . GLY A 1 110 ? 3.204 15.775 11.109 1.00 76.38 110 GLY A C 1
ATOM 863 O O . GLY A 1 110 ? 4.125 16.484 11.501 1.00 76.38 110 GLY A O 1
ATOM 864 N N . GLU A 1 111 ? 2.521 14.973 11.923 1.00 84.38 111 GLU A N 1
ATOM 865 C CA . GLU A 1 111 ? 2.741 14.894 13.374 1.00 84.38 111 GLU A CA 1
ATOM 866 C C . GLU A 1 111 ? 3.485 13.621 13.791 1.00 84.38 111 GLU A C 1
ATOM 868 O O . GLU A 1 111 ? 3.898 13.494 14.941 1.00 84.38 111 GLU A O 1
ATOM 873 N N . LYS A 1 112 ? 3.654 12.667 12.867 1.00 84.69 112 LYS A N 1
ATOM 874 C CA . LYS A 1 112 ? 4.124 11.301 13.139 1.00 84.69 112 LYS A CA 1
ATOM 875 C C . LYS A 1 112 ? 3.328 10.601 14.245 1.00 84.69 112 LYS A C 1
ATOM 877 O O . LYS A 1 112 ? 3.870 9.814 15.019 1.00 84.69 112 LYS A O 1
ATOM 882 N N . THR A 1 113 ? 2.032 10.880 14.297 1.00 89.75 113 THR A N 1
ATOM 883 C CA . THR A 1 113 ? 1.078 10.294 15.239 1.00 89.75 113 THR A CA 1
ATOM 884 C C . THR A 1 113 ? 0.161 9.310 14.525 1.00 89.75 113 THR A C 1
ATOM 886 O O . THR A 1 113 ? 0.068 9.286 13.297 1.00 89.75 113 THR A O 1
ATOM 889 N N . VAL A 1 114 ? -0.528 8.476 15.296 1.00 90.44 114 VAL A N 1
ATOM 890 C CA . VAL A 1 114 ? -1.651 7.671 14.810 1.00 90.44 114 VAL A CA 1
ATOM 891 C C . VAL A 1 114 ? -2.939 8.242 15.374 1.00 90.44 114 VAL A C 1
ATOM 893 O O . VAL A 1 114 ? -2.961 8.743 16.498 1.00 90.44 114 VAL A O 1
ATOM 896 N N . ARG A 1 115 ? -4.012 8.183 14.592 1.00 90.88 115 ARG A N 1
ATOM 897 C CA . ARG A 1 115 ? -5.345 8.578 15.041 1.00 90.88 115 ARG A CA 1
ATOM 898 C C . ARG A 1 115 ? -6.394 7.603 14.554 1.00 90.88 115 ARG A C 1
ATOM 900 O O . ARG A 1 115 ? -6.200 6.922 13.545 1.00 90.88 115 ARG A O 1
ATOM 907 N N . GLU A 1 116 ? -7.510 7.578 15.260 1.00 91.81 116 GLU A N 1
ATOM 908 C CA . GLU A 1 116 ? -8.667 6.806 14.848 1.00 91.81 116 GLU A CA 1
ATOM 909 C C . GLU A 1 116 ? -9.185 7.292 13.483 1.00 91.81 116 GLU A C 1
ATOM 911 O O . GLU A 1 116 ? -9.272 8.492 13.194 1.00 91.81 116 GLU A O 1
ATOM 916 N N . VAL A 1 117 ? -9.542 6.338 12.627 1.00 90.12 117 VAL A N 1
ATOM 917 C CA . VAL A 1 117 ? -10.236 6.608 11.369 1.00 90.12 117 VAL A CA 1
ATOM 918 C C . VAL A 1 117 ? -11.719 6.848 11.632 1.00 90.12 117 VAL A C 1
ATOM 920 O O . VAL A 1 117 ? -12.348 6.143 12.408 1.00 90.12 117 VAL A O 1
ATOM 923 N N . ARG A 1 118 ? -12.342 7.762 10.880 1.00 89.19 118 ARG A N 1
ATOM 924 C CA . ARG A 1 118 ? -13.810 7.860 10.846 1.00 89.19 118 ARG A CA 1
ATOM 925 C C . ARG A 1 118 ? -14.415 6.527 10.396 1.00 89.19 118 ARG A C 1
ATOM 927 O O . ARG A 1 118 ? -14.287 6.172 9.223 1.00 89.19 118 ARG A O 1
ATOM 934 N N . GLN A 1 119 ? -15.087 5.813 11.292 1.00 92.06 119 GLN A N 1
ATOM 935 C CA . GLN A 1 119 ? -15.574 4.457 11.041 1.00 92.06 119 GLN A CA 1
ATOM 936 C C . GLN A 1 119 ? -16.864 4.141 11.802 1.00 92.06 119 GLN A C 1
ATOM 938 O O . GLN A 1 119 ? -17.238 4.838 12.741 1.00 92.06 119 GLN A O 1
ATOM 943 N N . ILE A 1 120 ? -17.537 3.076 11.372 1.00 93.31 120 ILE A N 1
ATOM 944 C CA . ILE A 1 120 ? -18.569 2.368 12.135 1.00 93.31 120 ILE A CA 1
ATOM 945 C C . ILE A 1 120 ? -17.995 0.997 12.463 1.00 93.31 120 ILE A C 1
ATOM 947 O O . ILE A 1 120 ? -17.501 0.325 11.562 1.00 93.31 120 ILE A O 1
ATOM 951 N N . VAL A 1 121 ? -18.071 0.565 13.718 1.00 95.12 121 VAL A N 1
ATOM 952 C CA . VAL A 1 121 ? -17.602 -0.763 14.127 1.00 95.12 121 VAL A CA 1
ATOM 953 C C . VAL A 1 121 ? -18.812 -1.628 14.446 1.00 95.12 121 VAL A C 1
ATOM 955 O O . VAL A 1 121 ? -19.589 -1.306 15.341 1.00 95.12 121 VAL A O 1
ATOM 958 N N . PHE A 1 122 ? -18.988 -2.719 13.702 1.00 95.88 122 PHE A N 1
ATOM 959 C CA . PHE A 1 122 ? -19.968 -3.746 14.049 1.00 95.88 122 PHE A CA 1
ATOM 960 C C . PHE A 1 122 ? -19.297 -4.773 14.951 1.00 95.88 122 PHE A C 1
ATOM 962 O O . PHE A 1 122 ? -18.177 -5.188 14.667 1.00 95.88 122 PHE A O 1
ATOM 969 N N . ILE A 1 123 ? -19.972 -5.185 16.019 1.00 95.56 123 ILE A N 1
ATOM 970 C CA . ILE A 1 123 ? -19.476 -6.198 16.952 1.00 95.56 123 ILE A CA 1
ATOM 971 C C . ILE A 1 123 ? -20.462 -7.362 16.909 1.00 95.56 123 ILE A C 1
ATOM 973 O O . ILE A 1 123 ? -21.666 -7.144 17.061 1.00 95.56 123 ILE A O 1
ATOM 977 N N . ASP A 1 124 ? -19.974 -8.572 16.640 1.00 94.88 124 ASP A N 1
ATOM 978 C CA . ASP A 1 124 ? -20.822 -9.766 16.652 1.00 94.88 124 ASP A CA 1
ATOM 979 C C . ASP A 1 124 ? -21.066 -10.303 18.073 1.00 94.88 124 ASP A C 1
ATOM 981 O O . ASP A 1 124 ? -20.520 -9.817 19.063 1.00 94.88 124 ASP A O 1
ATOM 985 N N . ASP A 1 125 ? -21.914 -11.325 18.178 1.00 95.56 125 ASP A N 1
ATOM 986 C CA . ASP A 1 125 ? -22.267 -11.992 19.435 1.00 95.56 125 ASP A CA 1
ATOM 987 C C . ASP A 1 125 ? -21.074 -12.677 20.130 1.00 95.56 125 ASP A C 1
ATOM 989 O O . ASP A 1 125 ? -21.150 -12.993 21.318 1.00 95.56 125 ASP A O 1
ATOM 993 N N . LYS A 1 126 ? -19.960 -12.872 19.415 1.00 93.69 126 LYS A N 1
ATOM 994 C CA . LYS A 1 126 ? -18.695 -13.413 19.930 1.00 93.69 126 LYS A CA 1
ATOM 995 C C . LYS A 1 126 ? -17.695 -12.318 20.304 1.00 93.69 126 LYS A C 1
ATOM 997 O O . LYS A 1 126 ? -16.579 -12.641 20.708 1.00 93.69 126 LYS A O 1
ATOM 1002 N N . GLY A 1 127 ? -18.071 -11.045 20.173 1.00 89.00 127 GLY A N 1
ATOM 1003 C CA . GLY A 1 127 ? -17.220 -9.899 20.481 1.00 89.00 127 GLY A CA 1
ATOM 1004 C C . GLY A 1 127 ? -16.199 -9.560 19.393 1.00 89.00 127 GLY A C 1
ATOM 1005 O O . GLY A 1 127 ? -15.316 -8.739 19.632 1.00 89.00 127 GLY A O 1
ATOM 1006 N N . LYS A 1 128 ? -16.285 -10.161 18.199 1.00 93.50 128 LYS A N 1
ATOM 1007 C CA . LYS A 1 128 ? -15.389 -9.824 17.088 1.00 93.50 128 LYS A CA 1
ATOM 1008 C C . LYS A 1 128 ? -15.853 -8.537 16.413 1.00 93.50 128 LYS A C 1
ATOM 1010 O O . LYS A 1 128 ? -17.035 -8.383 16.102 1.00 93.50 128 LYS A O 1
ATOM 1015 N N . SER A 1 129 ? -14.908 -7.638 16.150 1.00 95.38 129 SER A N 1
ATOM 1016 C CA . SER A 1 129 ? -15.162 -6.370 15.476 1.00 95.38 129 SER A CA 1
ATOM 1017 C C . SER A 1 129 ? -15.015 -6.467 13.953 1.00 95.38 129 SER A C 1
ATOM 1019 O O . SER A 1 129 ? -14.188 -7.201 13.409 1.00 95.38 129 SER A O 1
ATOM 1021 N N . TYR A 1 130 ? -15.842 -5.687 13.260 1.00 94.25 130 TYR A N 1
ATOM 1022 C CA . TYR A 1 130 ? -15.840 -5.502 11.813 1.00 94.25 130 TYR A CA 1
ATOM 1023 C C . TYR A 1 130 ? -15.891 -3.994 11.536 1.00 94.25 130 TYR A C 1
ATOM 1025 O O . TYR A 1 130 ? -16.981 -3.415 11.449 1.00 94.25 130 TYR A O 1
ATOM 1033 N N . PRO A 1 131 ? -14.731 -3.322 11.462 1.00 93.44 131 PRO A N 1
ATOM 1034 C CA . PRO A 1 131 ? -14.688 -1.892 11.218 1.00 93.44 131 PRO A CA 1
ATOM 1035 C C . PRO A 1 131 ? -14.992 -1.571 9.749 1.00 93.44 131 PRO A C 1
ATOM 1037 O O . PRO A 1 131 ? -14.446 -2.170 8.822 1.00 93.44 131 PRO A O 1
ATOM 1040 N N . LEU A 1 132 ? -15.856 -0.582 9.536 1.00 89.81 132 LEU A N 1
ATOM 1041 C CA . LEU A 1 132 ? -16.227 -0.041 8.235 1.00 89.81 132 LEU A CA 1
ATOM 1042 C C . LEU A 1 132 ? -15.834 1.436 8.166 1.00 89.81 132 LEU A C 1
ATOM 1044 O O . LEU A 1 132 ? -16.433 2.289 8.824 1.00 89.81 132 LEU A O 1
ATOM 1048 N N . ARG A 1 133 ? -14.845 1.754 7.327 1.00 88.00 133 ARG A N 1
ATOM 1049 C CA . ARG A 1 133 ? -14.370 3.126 7.108 1.00 88.00 133 ARG A CA 1
ATOM 1050 C C . ARG A 1 133 ? -15.456 4.001 6.476 1.00 88.00 133 ARG A C 1
ATOM 1052 O O . ARG A 1 133 ? -15.966 3.692 5.402 1.00 88.00 133 ARG A O 1
ATOM 1059 N N . ILE A 1 134 ? -15.716 5.163 7.071 1.00 86.88 134 ILE A N 1
ATOM 1060 C CA . ILE A 1 134 ? -16.513 6.240 6.477 1.00 86.88 134 ILE A CA 1
ATOM 1061 C C . ILE A 1 134 ? -15.574 7.164 5.699 1.00 86.88 134 ILE A C 1
ATOM 1063 O O . ILE A 1 134 ? -14.891 8.033 6.248 1.00 86.88 134 ILE A O 1
ATOM 1067 N N . HIS A 1 135 ? -15.549 6.996 4.383 1.00 79.56 135 HIS A N 1
ATOM 1068 C CA . HIS A 1 135 ? -14.765 7.853 3.502 1.00 79.56 135 HIS A CA 1
ATOM 1069 C C . HIS A 1 135 ? -15.352 9.266 3.408 1.00 79.56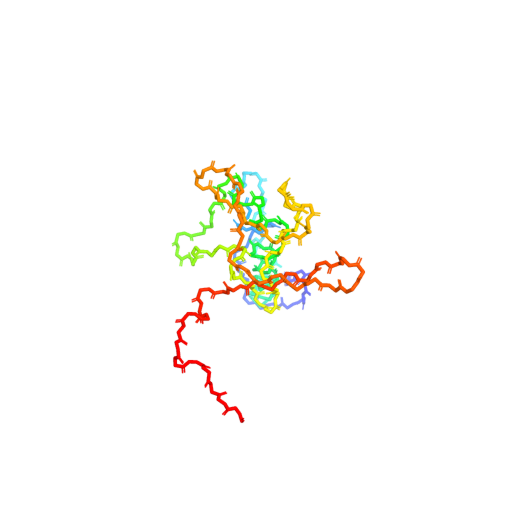 135 HIS A C 1
ATOM 1071 O O . HIS A 1 135 ? -16.563 9.465 3.481 1.00 79.56 135 HIS A O 1
ATOM 1077 N N . LYS A 1 136 ? -14.496 10.266 3.144 1.00 75.88 136 LYS A N 1
ATOM 1078 C CA . LYS A 1 136 ? -14.918 11.673 3.004 1.00 75.88 136 LYS A CA 1
ATOM 1079 C C . LYS A 1 136 ? -16.042 11.873 1.983 1.00 75.88 136 LYS A C 1
ATOM 1081 O O . LYS A 1 136 ? -16.907 12.716 2.216 1.00 75.88 136 LYS A O 1
ATOM 1086 N N . TRP A 1 137 ? -16.044 11.098 0.896 1.00 74.06 137 TRP A N 1
ATOM 1087 C CA . TRP A 1 137 ? -17.065 11.181 -0.149 1.00 74.06 137 TRP A CA 1
ATOM 1088 C C . TRP A 1 137 ? -18.467 10.786 0.345 1.00 74.06 137 TRP A C 1
ATOM 1090 O O . TRP A 1 137 ? -19.439 11.350 -0.141 1.00 74.06 137 TRP A O 1
ATOM 1100 N N . MET A 1 138 ? -18.585 9.939 1.377 1.00 75.12 138 MET A N 1
ATOM 1101 C CA . MET A 1 138 ? -19.878 9.518 1.943 1.00 75.12 138 MET A CA 1
ATOM 1102 C C . MET A 1 138 ? -20.641 10.637 2.670 1.00 75.12 138 MET A C 1
ATOM 1104 O O . MET A 1 138 ? -21.788 10.441 3.054 1.00 75.12 138 MET A O 1
ATOM 1108 N N . ASN A 1 139 ? -20.038 11.815 2.873 1.00 69.50 139 ASN A N 1
ATOM 1109 C CA . ASN A 1 139 ? -20.725 12.957 3.489 1.00 69.50 139 ASN A CA 1
ATOM 1110 C C . ASN A 1 139 ? -21.625 13.726 2.502 1.00 69.50 139 ASN A C 1
ATOM 1112 O O . ASN A 1 139 ? -22.237 14.720 2.886 1.00 69.50 139 ASN A O 1
ATOM 1116 N N . ASN A 1 140 ? -21.687 13.324 1.229 1.00 69.75 140 ASN A N 1
ATOM 1117 C CA . ASN A 1 140 ? -22.478 14.019 0.222 1.00 69.75 140 ASN A CA 1
ATOM 1118 C C . ASN A 1 140 ? -23.871 13.378 0.090 1.00 69.75 140 ASN A C 1
ATOM 1120 O O . ASN A 1 140 ? -24.023 12.304 -0.492 1.00 69.75 140 ASN A O 1
ATOM 1124 N N . ALA A 1 141 ? -24.893 14.051 0.631 1.00 62.78 141 ALA A N 1
ATOM 1125 C CA . ALA A 1 141 ? -26.271 13.553 0.715 1.00 62.78 141 ALA A CA 1
ATOM 1126 C C . ALA A 1 141 ? -26.894 13.193 -0.650 1.00 62.78 141 ALA A C 1
ATOM 1128 O O . ALA A 1 141 ? -27.787 12.352 -0.719 1.00 62.78 141 ALA A O 1
ATOM 1129 N N . ASN A 1 142 ? -26.386 13.766 -1.745 1.00 62.91 142 ASN A N 1
ATOM 1130 C CA . ASN A 1 142 ? -26.897 13.542 -3.101 1.00 62.91 142 ASN A CA 1
ATOM 1131 C C . ASN A 1 142 ? -26.454 12.204 -3.729 1.00 62.91 142 ASN A C 1
ATOM 1133 O O . ASN A 1 142 ? -26.741 11.958 -4.898 1.00 62.91 142 ASN A O 1
ATOM 1137 N N . GLN A 1 143 ? -25.727 11.350 -2.998 1.00 59.16 143 GLN A N 1
ATOM 1138 C CA . GLN A 1 143 ? -25.114 10.130 -3.547 1.00 59.16 143 GLN A CA 1
ATOM 1139 C C . GLN A 1 143 ? -25.872 8.833 -3.239 1.00 59.16 143 GLN A C 1
ATOM 1141 O O . GLN A 1 143 ? -25.565 7.796 -3.828 1.00 59.16 143 GLN A O 1
ATOM 1146 N N . PHE A 1 144 ? -26.886 8.868 -2.371 1.00 52.00 144 PHE A N 1
ATOM 1147 C CA . PHE A 1 144 ? -27.764 7.718 -2.149 1.00 52.00 144 PHE A CA 1
ATOM 1148 C C . PHE A 1 144 ? -28.794 7.620 -3.275 1.00 52.00 144 PHE A C 1
ATOM 1150 O O . PHE A 1 144 ? -29.961 7.976 -3.118 1.00 52.00 144 PHE A O 1
ATOM 1157 N N . VAL A 1 145 ? -28.361 7.127 -4.435 1.00 54.50 145 VAL A N 1
ATOM 1158 C CA . VAL A 1 145 ? -29.291 6.678 -5.471 1.00 54.50 145 VAL A CA 1
ATOM 1159 C C . VAL A 1 145 ? -29.909 5.379 -4.962 1.00 54.50 145 VAL A C 1
ATOM 1161 O O . VAL A 1 145 ? -29.247 4.340 -4.939 1.00 54.50 145 VAL A O 1
ATOM 1164 N N . ARG A 1 146 ? -31.165 5.437 -4.502 1.00 47.12 146 ARG A N 1
ATOM 1165 C CA . ARG A 1 146 ? -31.968 4.223 -4.319 1.00 47.12 146 ARG A CA 1
ATOM 1166 C C . ARG A 1 146 ? -32.011 3.523 -5.679 1.00 47.12 146 ARG A C 1
ATOM 1168 O O . ARG A 1 146 ? -32.518 4.107 -6.635 1.00 47.12 146 ARG A O 1
ATOM 1175 N N . LYS A 1 147 ? -31.401 2.342 -5.770 1.00 46.03 147 LYS A N 1
ATOM 1176 C CA . LYS A 1 147 ? -31.682 1.418 -6.870 1.00 46.03 147 LYS A CA 1
ATOM 1177 C C . LYS A 1 147 ? -33.098 0.883 -6.729 1.00 46.03 147 LYS A C 1
ATOM 1179 O O . LYS A 1 147 ? -33.525 0.697 -5.566 1.00 46.03 147 LYS A O 1
#

Radius of gyration: 20.75 Å; chains: 1; bounding box: 57×31×62 Å

Organism: NCBI:txid412755